Protein AF-A0A9E2CIG2-F1 (afdb_monomer)

Solvent-accessible surface area (backbone atoms only — not comparable to full-atom values): 6298 Å² total; per-residue (Å²): 134,86,91,86,83,90,80,91,80,86,85,76,89,77,95,77,84,83,84,88,77,95,77,79,74,77,74,71,81,78,76,72,82,80,77,86,50,69,74,60,50,52,54,52,50,51,53,49,52,42,46,75,70,67,49,50,54,59,60,56,21,49,50,45,29,73,70,66,50,57,43,99,84,65,40,69,65,56,49,39,67,57,52,48,53,56,60,54,60,63,73,81,106

Foldseek 3Di:
DDDDDDDDDDDDDDDDDDDDDPPPPPPDPPPDDDDDDPVVVVLLVVLVVCVVVVDQLVRSQVVCLVVQNADPVRHSGGDSVNSVVSVVVVVVD

pLDDT: mean 74.24, std 19.02, range [39.5, 94.62]

Structure (mmCIF, N/CA/C/O backbone):
data_AF-A0A9E2CIG2-F1
#
_entry.id   AF-A0A9E2CIG2-F1
#
loop_
_atom_site.group_PDB
_atom_site.id
_atom_site.type_symbol
_atom_site.label_atom_id
_atom_site.label_alt_id
_atom_site.label_comp_id
_atom_site.label_asym_id
_atom_site.label_entity_id
_atom_site.label_seq_id
_atom_site.pdbx_PDB_ins_code
_atom_site.Cartn_x
_atom_site.Cartn_y
_atom_site.Cartn_z
_atom_site.occupancy
_atom_site.B_iso_or_equiv
_atom_site.auth_seq_id
_atom_site.auth_comp_id
_atom_site.auth_asym_id
_atom_site.auth_atom_id
_atom_site.pdbx_PDB_model_num
ATOM 1 N N . MET A 1 1 ? -23.425 19.046 -28.780 1.00 39.50 1 MET A N 1
ATOM 2 C CA . MET A 1 1 ? -24.441 19.790 -29.561 1.00 39.50 1 MET A CA 1
ATOM 3 C C . MET A 1 1 ? -23.730 20.309 -30.807 1.00 39.50 1 MET A C 1
ATOM 5 O O . MET A 1 1 ? -22.763 21.031 -30.640 1.00 39.50 1 MET A O 1
ATOM 9 N N . CYS A 1 2 ? -23.871 19.635 -31.959 1.00 42.84 2 CYS A N 1
ATOM 10 C CA . CYS A 1 2 ? -24.789 19.993 -33.068 1.00 42.84 2 CYS A CA 1
ATOM 11 C C . CYS A 1 2 ? -24.495 21.416 -33.594 1.00 42.84 2 CYS A C 1
ATOM 13 O O . CYS A 1 2 ? -24.550 22.354 -32.816 1.00 42.84 2 CYS A O 1
ATOM 15 N N . CYS A 1 3 ? -24.107 21.610 -34.858 1.00 40.31 3 CYS A N 1
ATOM 16 C CA . CYS A 1 3 ? -25.055 21.608 -35.976 1.00 40.31 3 CYS A CA 1
ATOM 17 C C . CYS A 1 3 ? -24.510 21.018 -37.287 1.00 40.31 3 CYS A C 1
ATOM 19 O O . CYS A 1 3 ? -23.367 21.225 -37.680 1.00 40.31 3 CYS A O 1
ATOM 21 N N . GLN A 1 4 ? -25.426 20.345 -37.976 1.00 55.03 4 GLN A N 1
ATOM 22 C CA . GLN A 1 4 ? -25.335 19.763 -39.307 1.00 55.03 4 GLN A CA 1
ATOM 23 C C . GLN A 1 4 ? -26.317 20.493 -40.239 1.00 55.03 4 GLN A C 1
ATOM 25 O O . GLN A 1 4 ? -27.462 20.685 -39.837 1.00 55.03 4 GLN A O 1
ATOM 30 N N . ARG A 1 5 ? -25.910 20.827 -41.475 1.00 48.31 5 ARG A N 1
ATOM 31 C CA . ARG A 1 5 ? -26.739 20.918 -42.714 1.00 48.31 5 ARG A CA 1
ATOM 32 C C . ARG A 1 5 ? -25.774 21.264 -43.871 1.00 48.31 5 ARG A C 1
ATOM 34 O O . ARG A 1 5 ? -25.079 22.260 -43.758 1.00 48.31 5 ARG A O 1
ATOM 41 N N . SER A 1 6 ? -25.467 20.417 -44.861 1.00 51.69 6 SER A N 1
ATOM 42 C CA . SER A 1 6 ? -26.252 19.837 -45.976 1.00 51.69 6 SER A CA 1
ATOM 43 C C . SER A 1 6 ? -26.775 20.847 -47.006 1.00 51.69 6 SER A C 1
ATOM 45 O O . SER A 1 6 ? -27.776 21.503 -46.745 1.00 51.69 6 SER A O 1
ATOM 47 N N . ALA A 1 7 ? -26.185 20.847 -48.207 1.00 40.47 7 ALA A N 1
ATOM 48 C CA . ALA A 1 7 ? -26.855 21.049 -49.499 1.00 40.47 7 ALA A CA 1
ATOM 49 C C . ALA A 1 7 ? -25.932 20.496 -50.603 1.00 40.47 7 ALA A C 1
ATOM 51 O O . ALA A 1 7 ? -24.718 20.655 -50.517 1.00 40.47 7 ALA A O 1
ATOM 52 N N . GLY A 1 8 ? -26.496 19.738 -51.543 1.00 47.28 8 GLY A N 1
ATOM 53 C CA . GLY A 1 8 ? -25.749 18.885 -52.464 1.00 47.28 8 GLY A CA 1
ATOM 54 C C . GLY A 1 8 ? -24.897 19.628 -53.490 1.00 47.28 8 GLY A C 1
ATOM 55 O O . GLY A 1 8 ? -25.262 20.703 -53.945 1.00 47.28 8 GLY A O 1
ATOM 56 N N . ASP A 1 9 ? -23.805 18.982 -53.892 1.00 49.62 9 ASP A N 1
ATOM 57 C CA . ASP A 1 9 ? -23.156 19.231 -55.173 1.00 49.62 9 ASP A CA 1
A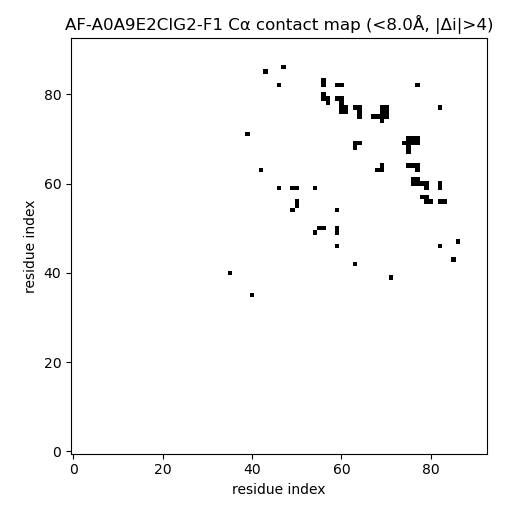TOM 58 C C . ASP A 1 9 ? -22.610 17.903 -55.718 1.00 49.62 9 ASP A C 1
ATOM 60 O O . ASP A 1 9 ? -21.865 17.163 -55.067 1.00 49.62 9 ASP A O 1
ATOM 64 N N . THR A 1 10 ? -23.118 17.538 -56.887 1.00 51.00 10 THR A N 1
ATOM 65 C CA . THR A 1 10 ? -22.777 16.348 -57.660 1.00 51.00 10 THR A CA 1
ATOM 66 C C . THR A 1 10 ? -21.413 16.511 -58.320 1.00 51.00 10 THR A C 1
ATOM 68 O O . THR A 1 10 ? -21.264 17.351 -59.192 1.00 51.00 10 THR A O 1
ATOM 71 N N . ARG A 1 11 ? -20.480 15.603 -57.999 1.00 50.38 11 ARG A N 1
ATOM 72 C CA . ARG A 1 11 ? -19.306 15.211 -58.809 1.00 50.38 11 ARG A CA 1
ATOM 73 C C . ARG A 1 11 ? -18.524 16.353 -59.491 1.00 50.38 11 ARG A C 1
ATOM 75 O O . ARG A 1 11 ? -18.796 16.687 -60.637 1.00 50.38 11 ARG A O 1
ATOM 82 N N . SER A 1 12 ? -17.374 16.704 -58.920 1.00 43.16 12 SER A N 1
ATOM 83 C CA . SER A 1 12 ? -16.123 16.795 -59.692 1.00 43.16 12 SER A CA 1
ATOM 84 C C . SER A 1 12 ? -14.936 16.724 -58.710 1.00 43.16 12 SER A C 1
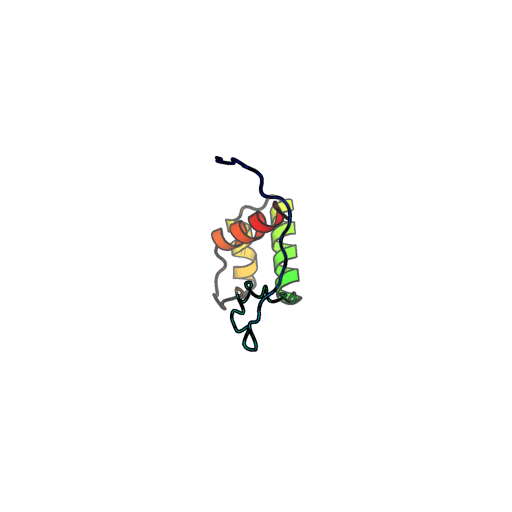ATOM 86 O O . SER A 1 12 ? -14.848 17.544 -57.809 1.00 43.16 12 SER A O 1
ATOM 88 N N . THR A 1 13 ? -14.120 15.660 -58.640 1.00 48.19 13 THR A N 1
ATOM 89 C CA . THR A 1 13 ? -12.945 15.452 -59.513 1.00 48.19 13 THR A CA 1
ATOM 90 C C . THR A 1 13 ? -12.090 16.741 -59.574 1.00 48.19 13 THR A C 1
ATOM 92 O O . THR A 1 13 ? -12.582 17.772 -59.996 1.00 48.19 13 THR A O 1
ATOM 95 N N . CYS A 1 14 ? -10.823 16.829 -59.172 1.00 39.91 14 CYS A N 1
ATOM 96 C CA . CYS A 1 14 ? -9.778 15.841 -58.962 1.00 39.91 14 CYS A CA 1
ATOM 97 C C . CYS A 1 14 ? -8.723 16.378 -57.982 1.00 39.91 14 CYS A C 1
ATOM 99 O O . CYS A 1 14 ? -8.416 17.570 -57.924 1.00 39.91 14 CYS A O 1
ATOM 101 N N . PHE A 1 15 ? -8.136 15.422 -57.271 1.00 48.56 15 PHE A N 1
ATOM 102 C CA . PHE A 1 15 ? -6.936 15.481 -56.448 1.00 48.56 15 PHE A CA 1
ATOM 103 C C . PHE A 1 15 ? -5.808 16.272 -57.143 1.00 48.56 15 PHE A C 1
ATOM 105 O O . PHE A 1 15 ? -5.076 15.739 -57.975 1.00 48.56 15 PHE A O 1
ATOM 112 N N . SER A 1 16 ? -5.678 17.559 -56.822 1.00 44.03 16 SER A N 1
ATOM 113 C CA . SER A 1 16 ? -4.618 18.415 -57.356 1.00 44.03 16 SER A CA 1
ATOM 114 C C . SER A 1 16 ? -3.536 18.600 -56.298 1.00 44.03 16 SER A C 1
ATOM 116 O O . SER A 1 16 ? -3.687 19.375 -55.365 1.00 44.03 16 SER A O 1
ATOM 118 N N . ALA A 1 17 ? -2.465 17.828 -56.478 1.00 47.22 17 ALA A N 1
ATOM 119 C CA . ALA A 1 17 ? -1.076 18.143 -56.156 1.00 47.22 17 ALA A CA 1
ATOM 120 C C . ALA A 1 17 ? -0.750 18.820 -54.805 1.00 47.22 17 ALA A C 1
ATOM 122 O O . ALA A 1 17 ? -0.785 20.039 -54.675 1.00 47.22 17 ALA A O 1
ATOM 123 N N . ALA A 1 18 ? -0.178 18.038 -53.885 1.00 44.25 18 ALA A N 1
ATOM 124 C CA . ALA A 1 18 ? 0.847 18.538 -52.971 1.00 44.25 18 ALA A CA 1
ATOM 125 C C . ALA A 1 18 ? 1.937 17.471 -52.780 1.00 44.25 18 ALA A C 1
AT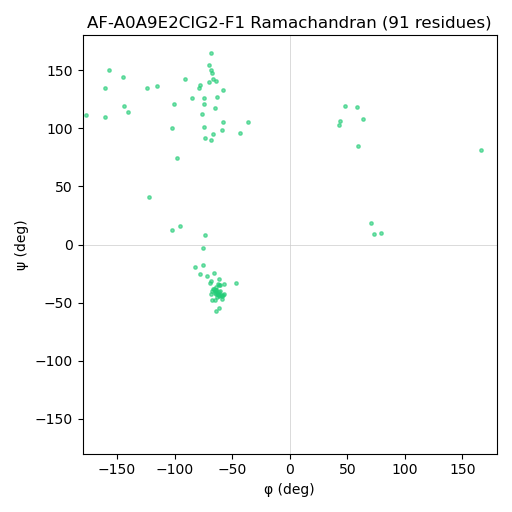OM 127 O O . ALA A 1 18 ? 1.693 16.377 -52.275 1.00 44.25 18 ALA A O 1
ATOM 128 N N . ARG A 1 19 ? 3.153 17.778 -53.248 1.00 48.12 19 ARG A N 1
ATOM 129 C CA . ARG A 1 19 ? 4.370 17.017 -52.952 1.00 48.12 19 ARG A CA 1
ATOM 130 C C . ARG A 1 19 ? 4.853 17.378 -51.548 1.00 48.12 19 ARG A C 1
ATOM 132 O O . ARG A 1 19 ? 5.008 18.554 -51.251 1.00 48.12 19 ARG A O 1
ATOM 139 N N . ARG A 1 20 ? 5.254 16.339 -50.811 1.00 51.34 20 ARG A N 1
ATOM 140 C CA . ARG A 1 20 ? 6.457 16.292 -49.962 1.00 51.34 20 ARG A CA 1
ATOM 141 C C . ARG A 1 20 ? 6.517 17.340 -48.841 1.00 51.34 20 ARG A C 1
ATOM 143 O O . ARG A 1 20 ? 7.202 18.344 -48.980 1.00 51.34 20 ARG A O 1
ATOM 150 N N . LEU A 1 21 ? 5.892 17.015 -47.708 1.00 48.03 21 LEU A N 1
ATOM 151 C CA . LEU A 1 21 ? 6.507 16.900 -46.370 1.00 48.03 21 LEU A CA 1
ATOM 152 C C . LEU A 1 21 ? 5.383 16.856 -45.326 1.00 48.03 21 LEU A C 1
ATOM 154 O O . LEU A 1 21 ? 5.063 17.851 -44.680 1.00 48.03 21 LEU A O 1
ATOM 158 N N . ASP A 1 22 ? 4.801 15.672 -45.144 1.00 51.50 22 ASP A N 1
ATOM 159 C CA . ASP A 1 22 ? 4.036 15.362 -43.940 1.00 51.50 22 ASP A CA 1
ATOM 160 C C . ASP A 1 22 ? 5.003 15.294 -42.752 1.00 51.50 22 ASP A C 1
ATOM 162 O O . ASP A 1 22 ? 5.578 14.255 -42.436 1.00 51.50 22 ASP A O 1
ATOM 166 N N . LEU A 1 23 ? 5.220 16.434 -42.101 1.00 56.84 23 LEU A N 1
ATOM 167 C CA . LEU A 1 23 ? 5.859 16.517 -40.786 1.00 56.84 23 LEU A CA 1
ATOM 168 C C . LEU A 1 23 ? 4.935 17.220 -39.787 1.00 56.84 23 LEU A C 1
ATOM 170 O O . LEU A 1 23 ? 5.375 17.978 -38.933 1.00 56.84 23 LEU A O 1
ATOM 174 N N . PHE A 1 24 ? 3.643 16.902 -39.842 1.00 50.03 24 PHE A N 1
ATOM 175 C CA . PHE A 1 24 ? 2.789 16.955 -38.659 1.00 50.03 24 PHE A CA 1
ATOM 176 C C . PHE A 1 24 ? 2.677 15.549 -38.076 1.00 50.03 24 PHE A C 1
ATOM 178 O O . PHE A 1 24 ? 1.652 14.879 -38.165 1.00 50.03 24 PHE A O 1
ATOM 185 N N . HIS A 1 25 ? 3.752 15.101 -37.428 1.00 59.91 25 HIS A N 1
ATOM 186 C CA . HIS A 1 25 ? 3.607 14.066 -36.415 1.00 59.91 25 HIS A CA 1
ATOM 187 C C . HIS A 1 25 ? 2.974 14.726 -35.189 1.00 59.91 25 HIS A C 1
ATOM 189 O O . HIS A 1 25 ? 3.668 15.245 -34.316 1.00 59.91 25 HIS A O 1
ATOM 195 N N . CYS A 1 26 ? 1.644 14.696 -35.101 1.00 49.66 26 CYS A N 1
ATOM 196 C CA . CYS A 1 26 ? 1.022 14.648 -33.787 1.00 49.66 26 CYS A CA 1
ATOM 197 C C . CYS A 1 26 ? 1.593 13.388 -33.129 1.00 49.66 26 CYS A C 1
ATOM 199 O O . CYS A 1 26 ? 1.291 12.288 -33.576 1.00 49.66 26 CYS A O 1
ATOM 201 N N . VAL A 1 27 ? 2.512 13.526 -32.170 1.00 59.56 27 VAL A N 1
ATOM 202 C CA . VAL A 1 27 ? 2.992 12.387 -31.385 1.00 59.56 27 VAL A CA 1
ATOM 203 C C . VAL A 1 27 ? 1.858 12.065 -30.411 1.00 59.56 27 VAL A C 1
ATOM 205 O O . VAL A 1 27 ? 1.713 12.797 -29.428 1.00 59.56 27 VAL A O 1
ATOM 208 N N . PRO A 1 28 ? 1.019 11.031 -30.641 1.00 60.22 28 PRO A N 1
ATOM 209 C CA . PRO A 1 28 ? 0.129 10.580 -29.590 1.00 60.22 28 PRO A CA 1
ATOM 210 C C . PRO A 1 28 ? 1.015 10.197 -28.411 1.00 60.22 28 PRO A C 1
ATOM 212 O O . PRO A 1 28 ? 2.046 9.544 -28.590 1.00 60.22 28 PRO A O 1
ATOM 215 N N . ASN A 1 29 ? 0.637 10.671 -27.226 1.00 63.03 29 ASN A N 1
ATOM 216 C CA . ASN A 1 29 ? 1.281 10.375 -25.954 1.00 63.03 29 ASN A CA 1
ATOM 217 C C . ASN A 1 29 ? 1.760 8.912 -25.944 1.00 63.03 29 ASN A C 1
ATOM 219 O O . ASN A 1 29 ? 0.940 7.991 -25.890 1.00 63.03 29 ASN A O 1
ATOM 223 N N . ARG A 1 30 ? 3.077 8.697 -26.088 1.00 60.53 30 ARG A N 1
ATOM 224 C CA . ARG A 1 30 ? 3.669 7.359 -26.054 1.00 60.53 30 ARG A CA 1
ATOM 225 C C . ARG A 1 30 ? 3.482 6.856 -24.634 1.00 60.53 30 ARG A C 1
ATOM 227 O O . ARG A 1 30 ? 4.287 7.158 -23.759 1.00 60.53 30 ARG A O 1
ATOM 234 N N . ARG A 1 31 ? 2.407 6.102 -24.404 1.00 66.25 31 ARG A N 1
ATOM 235 C CA . ARG A 1 31 ? 2.258 5.282 -23.206 1.00 66.25 31 ARG A CA 1
ATOM 236 C C . ARG A 1 31 ? 3.437 4.317 -23.212 1.00 66.25 31 ARG A C 1
ATOM 238 O O . ARG A 1 31 ? 3.434 3.343 -23.957 1.00 66.25 31 ARG A O 1
ATOM 245 N N . ALA A 1 32 ? 4.479 4.641 -22.458 1.00 74.25 32 ALA A N 1
ATOM 246 C CA . ALA A 1 32 ? 5.548 3.696 -22.210 1.00 74.25 32 ALA A CA 1
ATOM 247 C C . ALA A 1 32 ? 4.938 2.515 -21.448 1.00 74.25 32 ALA A C 1
ATOM 249 O O . ALA A 1 32 ? 4.254 2.714 -20.440 1.00 74.25 32 ALA A O 1
ATOM 250 N N . THR A 1 33 ? 5.149 1.298 -21.945 1.00 78.75 33 THR A N 1
ATOM 251 C CA . THR A 1 33 ? 4.758 0.085 -21.228 1.00 78.75 33 THR A CA 1
ATOM 252 C C . THR A 1 33 ? 5.588 0.005 -19.953 1.00 78.75 33 THR A C 1
ATOM 254 O O . THR A 1 33 ? 6.815 -0.057 -20.010 1.00 78.75 33 THR A O 1
ATOM 257 N N . LEU A 1 34 ? 4.927 0.047 -18.798 1.00 81.88 34 LEU A N 1
ATOM 258 C CA . LEU A 1 34 ? 5.597 -0.150 -17.518 1.00 81.88 34 LEU A CA 1
ATOM 259 C C . LEU A 1 34 ? 5.925 -1.635 -17.363 1.00 81.88 34 LEU A C 1
ATOM 261 O O . LEU A 1 34 ? 5.037 -2.478 -17.475 1.00 81.88 34 LEU A O 1
ATOM 265 N N . ILE A 1 35 ? 7.193 -1.941 -17.096 1.00 86.56 35 ILE A N 1
ATOM 266 C CA . ILE A 1 35 ? 7.622 -3.292 -16.736 1.00 86.56 35 ILE A CA 1
ATOM 267 C C . ILE A 1 35 ? 7.400 -3.453 -15.225 1.00 86.56 35 ILE A C 1
ATOM 269 O O . ILE A 1 35 ? 7.868 -2.599 -14.463 1.00 86.56 35 ILE A O 1
ATOM 273 N N . PRO A 1 36 ? 6.669 -4.488 -14.774 1.00 86.38 36 PRO A N 1
ATOM 274 C CA . PRO A 1 36 ? 6.479 -4.738 -13.352 1.00 86.38 36 PRO A CA 1
ATOM 275 C C . PRO A 1 36 ? 7.817 -5.069 -12.683 1.00 86.38 36 PRO A C 1
ATOM 277 O O . PRO A 1 36 ? 8.657 -5.765 -13.245 1.00 86.38 36 PRO A O 1
ATOM 280 N N . ASN A 1 37 ? 8.008 -4.556 -11.471 1.00 89.44 37 ASN A N 1
ATOM 281 C CA . ASN A 1 37 ? 9.145 -4.886 -10.622 1.00 89.44 37 ASN A CA 1
ATOM 282 C C . ASN A 1 37 ? 8.703 -5.909 -9.571 1.00 89.44 37 ASN A C 1
ATOM 284 O O . ASN A 1 37 ? 7.815 -5.601 -8.777 1.00 89.44 37 ASN A O 1
ATOM 288 N N . ASP A 1 38 ? 9.331 -7.084 -9.544 1.00 89.06 38 ASP A N 1
ATOM 289 C CA . ASP A 1 38 ? 8.926 -8.195 -8.671 1.00 89.06 38 ASP A CA 1
ATOM 290 C C . ASP A 1 38 ? 8.919 -7.820 -7.184 1.00 89.06 38 ASP A C 1
ATOM 292 O O . ASP A 1 38 ? 7.959 -8.118 -6.474 1.00 89.06 38 ASP A O 1
ATOM 296 N N . ALA A 1 39 ? 9.937 -7.096 -6.709 1.00 86.62 39 ALA A N 1
ATOM 297 C CA . ALA A 1 39 ? 10.008 -6.665 -5.315 1.00 86.62 39 ALA A CA 1
ATOM 298 C C . ALA A 1 39 ? 8.871 -5.690 -4.965 1.00 86.62 39 ALA A C 1
ATOM 300 O O . ALA A 1 39 ? 8.245 -5.813 -3.911 1.00 86.62 39 ALA A O 1
ATOM 301 N N . GLU A 1 40 ? 8.556 -4.750 -5.862 1.00 87.88 40 GLU A N 1
ATOM 302 C CA . GLU A 1 40 ? 7.413 -3.850 -5.678 1.00 87.88 40 GLU A CA 1
ATOM 303 C C . GLU A 1 40 ? 6.078 -4.612 -5.725 1.00 87.88 40 GLU A C 1
ATOM 305 O O . GLU A 1 40 ? 5.180 -4.309 -4.938 1.00 87.88 40 GLU A O 1
ATOM 310 N N . GLN A 1 41 ? 5.942 -5.616 -6.601 1.00 90.25 41 GLN A N 1
ATOM 311 C CA . GLN A 1 41 ? 4.723 -6.426 -6.709 1.00 90.25 41 GLN A CA 1
ATOM 312 C C . GLN A 1 41 ? 4.448 -7.239 -5.440 1.00 90.25 41 GLN A C 1
ATOM 314 O O . GLN A 1 41 ? 3.295 -7.299 -5.012 1.00 90.25 41 GLN A O 1
ATOM 319 N N . VAL A 1 42 ? 5.480 -7.798 -4.798 1.00 90.94 42 VAL A N 1
ATOM 320 C CA . VAL A 1 42 ? 5.337 -8.502 -3.510 1.00 90.94 42 VAL A CA 1
ATOM 321 C C . VAL A 1 42 ? 4.765 -7.565 -2.444 1.00 90.94 42 VAL A C 1
ATOM 323 O O . VAL A 1 42 ? 3.776 -7.892 -1.792 1.00 90.94 42 VAL A O 1
ATOM 326 N N . ILE A 1 43 ? 5.305 -6.349 -2.330 1.00 90.00 43 ILE A N 1
ATOM 327 C CA . ILE A 1 43 ? 4.832 -5.365 -1.345 1.00 90.00 43 ILE A CA 1
ATOM 328 C C . ILE A 1 43 ? 3.383 -4.946 -1.636 1.00 90.00 43 ILE A C 1
ATOM 330 O O . ILE A 1 43 ? 2.577 -4.777 -0.719 1.00 90.00 43 ILE A O 1
ATOM 334 N N . ILE A 1 44 ? 3.026 -4.780 -2.913 1.00 90.19 44 ILE A N 1
ATOM 335 C CA . ILE A 1 44 ? 1.652 -4.460 -3.321 1.00 90.19 44 ILE A CA 1
ATOM 336 C C . ILE A 1 44 ? 0.700 -5.606 -2.949 1.00 90.19 44 ILE A C 1
ATOM 338 O O . ILE A 1 44 ? -0.388 -5.342 -2.431 1.00 90.19 44 ILE A O 1
ATOM 342 N N . ALA A 1 45 ? 1.101 -6.862 -3.164 1.00 91.50 45 ALA A N 1
ATOM 343 C CA . ALA A 1 45 ? 0.319 -8.031 -2.771 1.00 91.50 45 ALA A CA 1
ATOM 344 C C . ALA A 1 45 ? 0.105 -8.083 -1.248 1.00 91.50 45 ALA A C 1
ATOM 346 O O . ALA A 1 45 ? -1.028 -8.260 -0.795 1.00 91.50 45 ALA A O 1
ATOM 347 N N . ASP A 1 46 ? 1.144 -7.814 -0.457 1.00 91.75 46 ASP A N 1
ATOM 348 C CA . ASP A 1 46 ? 1.051 -7.761 1.005 1.00 91.75 46 ASP A CA 1
ATOM 349 C C . ASP A 1 46 ? 0.109 -6.650 1.488 1.00 91.75 46 ASP A C 1
ATOM 351 O O . ASP A 1 46 ? -0.719 -6.860 2.380 1.00 91.75 46 ASP A O 1
ATOM 355 N N . ILE A 1 47 ? 0.177 -5.463 0.877 1.00 91.50 47 ILE A N 1
ATOM 356 C CA . ILE A 1 47 ? -0.734 -4.343 1.162 1.00 91.50 47 ILE A CA 1
ATOM 357 C C . ILE A 1 47 ? -2.192 -4.747 0.916 1.00 91.50 47 ILE A C 1
ATOM 359 O O . ILE A 1 47 ? -3.062 -4.456 1.745 1.00 91.50 47 ILE A O 1
ATOM 363 N N . LYS A 1 48 ? -2.458 -5.445 -0.193 1.00 90.94 48 LYS A N 1
ATOM 364 C CA . LYS A 1 48 ? -3.793 -5.952 -0.537 1.00 90.94 48 LYS A CA 1
ATOM 365 C C . LYS A 1 48 ? -4.267 -7.004 0.462 1.00 90.94 48 LYS A C 1
ATOM 367 O O . LYS A 1 48 ? -5.374 -6.881 0.985 1.00 90.94 48 LYS A O 1
ATOM 372 N N . ALA A 1 49 ? -3.423 -7.981 0.792 1.00 92.06 49 ALA A N 1
ATOM 373 C CA . ALA A 1 49 ? -3.740 -9.025 1.764 1.00 92.06 49 ALA A CA 1
ATOM 374 C C . ALA A 1 49 ? -4.060 -8.43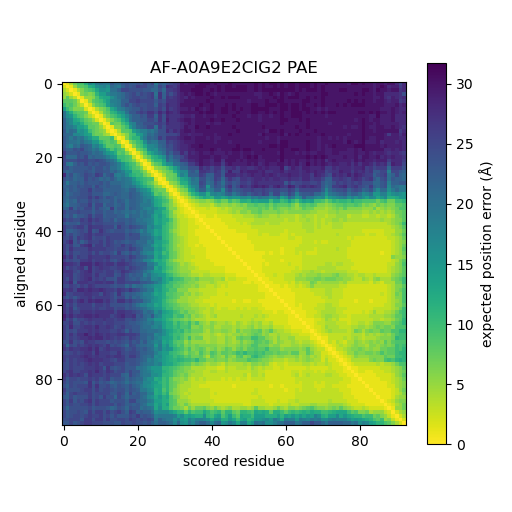5 3.147 1.00 92.06 49 ALA A C 1
ATOM 376 O O . ALA A 1 49 ? -5.055 -8.790 3.780 1.00 92.06 49 ALA A O 1
ATOM 377 N N . MET A 1 50 ? -3.273 -7.454 3.595 1.00 92.12 50 MET A N 1
ATOM 378 C CA . MET A 1 50 ? -3.527 -6.754 4.852 1.00 92.12 50 MET A CA 1
ATOM 379 C C . MET A 1 50 ? -4.844 -5.973 4.844 1.00 92.12 50 MET A C 1
ATOM 381 O O . MET A 1 50 ? -5.529 -5.926 5.869 1.00 92.12 50 MET A O 1
ATOM 385 N N . ARG A 1 51 ? -5.216 -5.369 3.709 1.00 92.56 51 ARG A N 1
ATOM 386 C CA . ARG A 1 51 ? -6.505 -4.685 3.567 1.00 92.56 51 ARG A CA 1
ATOM 387 C C . ARG A 1 51 ? -7.675 -5.666 3.593 1.00 92.56 51 ARG A C 1
ATOM 389 O O . ARG A 1 51 ? -8.660 -5.381 4.268 1.00 92.56 51 ARG A O 1
ATOM 396 N N . ALA A 1 52 ? -7.556 -6.801 2.906 1.00 90.31 52 ALA A N 1
ATOM 397 C CA . ALA A 1 52 ? -8.557 -7.866 2.928 1.00 90.31 52 ALA A CA 1
ATOM 398 C C . ALA A 1 52 ? -8.753 -8.435 4.345 1.00 90.31 52 ALA A C 1
ATOM 400 O O . ALA A 1 52 ? -9.876 -8.704 4.753 1.00 90.31 52 ALA A O 1
ATOM 401 N N . GLY A 1 53 ? -7.679 -8.507 5.138 1.00 90.38 53 GLY A N 1
ATOM 402 C CA . GLY A 1 53 ? -7.726 -8.857 6.561 1.00 90.38 53 GLY A CA 1
ATOM 403 C C . GLY A 1 53 ? -8.272 -7.762 7.491 1.00 90.38 53 GLY A C 1
ATOM 404 O O . GLY A 1 53 ? -8.153 -7.894 8.706 1.00 90.38 53 GLY A O 1
ATOM 405 N N . GLY A 1 54 ? -8.813 -6.659 6.961 1.00 93.31 54 GLY A N 1
ATOM 406 C CA . GLY A 1 54 ? -9.455 -5.602 7.749 1.00 93.31 54 GLY A CA 1
ATOM 407 C C . GLY A 1 54 ? -8.499 -4.621 8.435 1.00 93.31 54 GLY A C 1
ATOM 408 O O . GLY A 1 54 ? -8.938 -3.806 9.249 1.00 93.31 54 GLY A O 1
ATOM 409 N N . LYS A 1 55 ? -7.193 -4.642 8.123 1.00 91.44 55 LYS A N 1
ATOM 410 C CA . LYS A 1 55 ? -6.253 -3.679 8.716 1.00 91.44 55 LYS A CA 1
ATOM 411 C C . LYS A 1 55 ? -6.553 -2.254 8.240 1.00 91.44 55 LYS A C 1
ATOM 413 O O . LYS A 1 55 ? -6.879 -1.996 7.078 1.00 91.44 55 LYS A O 1
ATOM 418 N N . THR A 1 56 ? -6.391 -1.293 9.147 1.00 94.62 56 THR A N 1
ATOM 419 C CA . THR A 1 56 ? -6.541 0.132 8.825 1.00 94.62 56 THR A CA 1
ATOM 420 C C . THR A 1 56 ? -5.389 0.616 7.942 1.00 94.62 56 THR A C 1
ATOM 422 O O . THR A 1 56 ? -4.279 0.091 8.002 1.00 94.62 56 THR A O 1
ATOM 425 N N . LEU A 1 57 ? -5.614 1.670 7.149 1.00 92.00 57 LEU A N 1
ATOM 426 C CA . LEU A 1 57 ? -4.588 2.232 6.252 1.00 92.00 57 LEU A CA 1
ATOM 427 C C . LEU A 1 57 ? -3.313 2.651 6.999 1.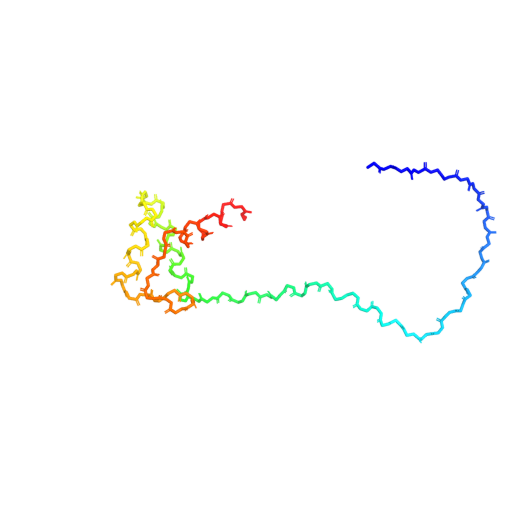00 92.00 57 LEU A C 1
ATOM 429 O O . LEU A 1 57 ? -2.210 2.521 6.473 1.00 92.00 57 LEU A O 1
ATOM 433 N N . LYS A 1 58 ? -3.464 3.134 8.239 1.00 92.75 58 LYS A N 1
ATOM 434 C CA . LYS A 1 58 ? -2.341 3.496 9.109 1.00 92.75 58 LYS A CA 1
ATOM 435 C C . LYS A 1 58 ? -1.539 2.263 9.527 1.00 92.75 58 LYS A C 1
ATOM 437 O O . LYS A 1 58 ? -0.325 2.265 9.361 1.00 92.75 58 LYS A O 1
ATOM 442 N N . ALA A 1 59 ? -2.212 1.205 9.985 1.00 91.12 59 ALA A N 1
ATOM 443 C CA . ALA A 1 59 ? -1.553 -0.047 10.350 1.00 91.12 59 ALA A CA 1
ATOM 444 C C . ALA A 1 59 ? -0.822 -0.674 9.152 1.00 91.12 59 ALA A C 1
ATOM 446 O O . ALA A 1 59 ? 0.307 -1.131 9.295 1.00 91.12 59 ALA A O 1
ATOM 447 N N . ILE A 1 60 ? -1.434 -0.621 7.964 1.00 92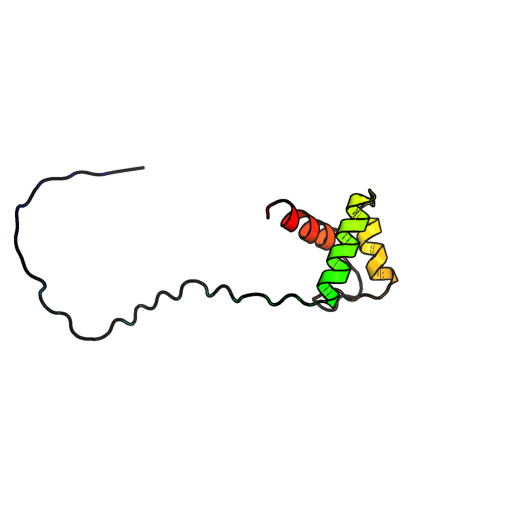.56 60 ILE A N 1
ATOM 448 C CA . ILE A 1 60 ? -0.819 -1.092 6.720 1.00 92.56 60 ILE A CA 1
ATOM 449 C C . ILE A 1 60 ? 0.434 -0.282 6.385 1.00 92.56 60 ILE A C 1
ATOM 451 O O . ILE A 1 60 ? 1.428 -0.877 6.012 1.00 92.56 60 ILE A O 1
ATOM 455 N N . ALA A 1 61 ? 0.428 1.046 6.530 1.00 90.88 61 ALA A N 1
ATOM 456 C CA . ALA A 1 61 ? 1.610 1.871 6.264 1.00 90.88 61 ALA A CA 1
ATOM 457 C C . ALA A 1 61 ? 2.733 1.665 7.300 1.00 90.88 61 ALA A C 1
ATOM 459 O O . ALA A 1 61 ? 3.921 1.735 6.972 1.00 90.88 61 ALA A O 1
ATOM 460 N N . ASP A 1 62 ? 2.378 1.398 8.555 1.00 90.69 62 ASP A N 1
ATOM 461 C CA . ASP A 1 62 ? 3.362 1.174 9.611 1.00 90.69 62 ASP A CA 1
ATOM 462 C C . ASP A 1 62 ? 4.084 -0.181 9.451 1.00 90.69 62 ASP A C 1
ATOM 464 O O . ASP A 1 62 ? 5.237 -0.287 9.863 1.00 90.69 62 ASP A O 1
ATOM 468 N N . THR A 1 63 ? 3.475 -1.196 8.822 1.00 88.75 63 THR A N 1
ATOM 469 C CA . THR A 1 63 ? 4.109 -2.516 8.619 1.00 88.75 63 THR A CA 1
ATOM 470 C C . THR A 1 63 ? 5.358 -2.461 7.712 1.00 88.75 63 THR A C 1
ATOM 472 O O . THR A 1 63 ? 6.435 -2.779 8.220 1.00 88.75 63 THR A O 1
ATOM 475 N N . PRO A 1 64 ? 5.300 -1.977 6.453 1.00 85.12 64 PRO A N 1
ATOM 476 C CA . PRO A 1 64 ? 6.477 -1.826 5.592 1.00 85.12 64 PRO A CA 1
ATOM 477 C C . PRO A 1 64 ? 7.498 -0.842 6.163 1.00 85.12 64 PRO A C 1
ATOM 479 O O . PRO A 1 64 ? 8.701 -1.046 6.033 1.00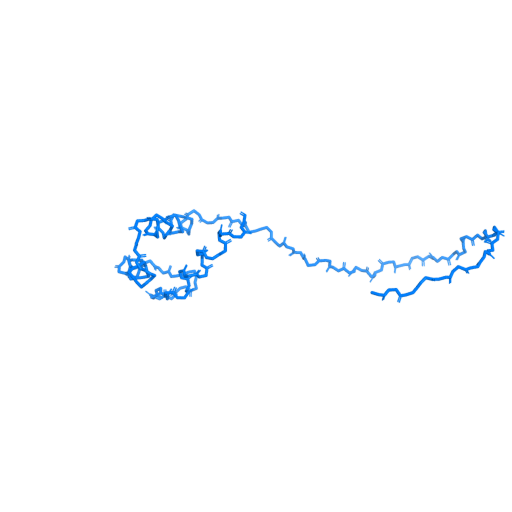 85.12 64 PRO A O 1
ATOM 482 N N . THR A 1 65 ? 7.027 0.208 6.851 1.00 87.88 65 THR A N 1
ATOM 483 C CA . THR A 1 65 ? 7.909 1.175 7.522 1.00 87.88 65 THR A CA 1
ATOM 484 C C . THR A 1 65 ? 8.750 0.493 8.605 1.00 87.88 65 THR A C 1
ATOM 486 O O . THR A 1 65 ? 9.953 0.721 8.681 1.00 87.88 65 THR A O 1
ATOM 489 N N . LYS A 1 66 ? 8.146 -0.373 9.430 1.00 85.31 66 LYS A N 1
ATOM 490 C CA . LYS A 1 66 ? 8.865 -1.135 10.465 1.00 85.31 66 LYS A CA 1
ATOM 491 C C . LYS A 1 66 ? 9.810 -2.181 9.881 1.00 85.31 66 LYS A C 1
ATOM 493 O O . LYS A 1 66 ? 10.839 -2.459 10.481 1.00 85.31 66 LYS A O 1
ATOM 498 N N . GLN A 1 67 ? 9.470 -2.739 8.724 1.00 82.75 67 GLN A N 1
ATOM 499 C CA . GLN A 1 67 ? 10.322 -3.681 7.997 1.00 82.75 67 GLN A CA 1
ATOM 500 C C . GLN A 1 67 ? 11.496 -2.994 7.278 1.00 82.75 67 GLN A C 1
ATOM 502 O O . GLN A 1 67 ? 12.321 -3.677 6.682 1.00 82.75 67 GLN A O 1
ATOM 507 N N . GLY A 1 68 ? 11.583 -1.658 7.323 1.00 84.19 68 GLY A N 1
ATOM 508 C CA . GLY A 1 68 ? 12.642 -0.903 6.655 1.00 84.19 68 GLY A CA 1
ATOM 509 C C . GLY A 1 68 ? 12.518 -0.900 5.131 1.00 84.19 68 GLY A C 1
ATOM 510 O O . GLY A 1 68 ? 13.491 -0.604 4.445 1.00 84.19 68 GLY A O 1
ATOM 511 N N . VAL A 1 69 ? 11.338 -1.224 4.592 1.00 83.38 69 VAL A N 1
ATOM 512 C CA . VAL A 1 69 ? 11.100 -1.272 3.148 1.00 83.38 69 VAL A CA 1
ATOM 513 C C . VAL A 1 69 ? 10.957 0.159 2.620 1.00 83.38 69 VAL A C 1
ATOM 515 O O . VAL A 1 69 ? 9.971 0.834 2.949 1.00 83.38 69 VAL A O 1
ATOM 518 N N . PRO A 1 70 ? 11.900 0.653 1.797 1.00 82.50 70 PRO A N 1
ATOM 519 C CA . PRO A 1 70 ? 11.805 1.994 1.247 1.00 82.50 70 PRO A CA 1
ATOM 520 C C . PRO A 1 70 ? 10.630 2.081 0.271 1.00 82.50 70 PRO A C 1
ATOM 522 O O . PRO A 1 70 ? 10.278 1.130 -0.425 1.00 82.50 70 PRO A O 1
ATOM 525 N N . THR A 1 71 ? 10.006 3.252 0.203 1.00 85.25 71 THR A N 1
ATOM 526 C CA . THR A 1 71 ? 9.028 3.531 -0.862 1.00 85.25 71 THR A CA 1
ATOM 527 C C . THR A 1 71 ? 9.728 3.620 -2.225 1.00 85.25 71 THR A C 1
ATOM 529 O O . THR A 1 71 ? 10.933 3.857 -2.281 1.00 85.25 71 THR A O 1
ATOM 532 N N . LYS A 1 72 ? 8.972 3.556 -3.331 1.00 79.56 72 LYS A N 1
ATOM 533 C CA . LYS A 1 72 ? 9.489 3.744 -4.705 1.00 79.56 72 LYS A CA 1
ATOM 534 C C . LYS A 1 72 ? 10.410 4.967 -4.878 1.00 79.56 72 LYS A C 1
ATOM 536 O O . LYS A 1 72 ? 11.353 4.933 -5.657 1.00 79.56 72 LYS A O 1
ATOM 541 N N . ASN A 1 73 ? 10.154 6.044 -4.134 1.00 81.25 73 ASN A N 1
ATOM 542 C CA . ASN A 1 73 ? 10.945 7.280 -4.187 1.00 81.25 73 ASN A CA 1
ATOM 543 C C . ASN A 1 73 ? 12.045 7.340 -3.106 1.00 81.25 73 ASN A C 1
ATOM 545 O O . ASN A 1 73 ? 12.514 8.425 -2.773 1.00 81.25 73 ASN A O 1
ATOM 549 N N . GLY A 1 74 ? 12.394 6.211 -2.483 1.00 81.06 74 GLY A N 1
ATOM 550 C CA . GLY A 1 74 ? 13.429 6.118 -1.451 1.00 81.06 74 GLY A CA 1
ATOM 551 C C . GLY A 1 74 ? 13.047 6.702 -0.089 1.00 81.06 74 GLY A C 1
ATOM 552 O O . GLY A 1 74 ? 13.902 6.828 0.783 1.00 81.06 74 GLY A O 1
ATOM 553 N N . LYS A 1 75 ? 11.779 7.079 0.139 1.00 83.38 75 LYS A N 1
ATOM 554 C CA . LYS A 1 75 ? 11.374 7.612 1.450 1.00 83.38 75 LYS A CA 1
ATOM 555 C C . LYS A 1 75 ? 11.387 6.510 2.517 1.00 83.38 75 LYS A C 1
ATOM 557 O O . LYS A 1 75 ? 10.875 5.423 2.231 1.00 83.38 75 LYS A O 1
ATOM 562 N N . PRO A 1 76 ? 11.854 6.819 3.743 1.00 80.31 76 PRO A N 1
ATOM 563 C CA . PRO A 1 76 ? 11.991 5.845 4.829 1.00 80.31 76 PRO A CA 1
ATOM 564 C C . PRO A 1 76 ? 10.660 5.461 5.488 1.00 80.31 76 PRO A C 1
ATOM 566 O O . PRO A 1 76 ? 10.581 4.454 6.179 1.00 80.31 76 PRO A O 1
ATOM 569 N N . ARG A 1 77 ? 9.602 6.263 5.299 1.00 86.44 77 ARG A N 1
ATOM 570 C CA . ARG A 1 77 ? 8.279 6.026 5.884 1.00 86.44 77 ARG A CA 1
ATOM 571 C C . ARG A 1 77 ? 7.207 5.980 4.806 1.00 86.44 77 ARG A C 1
ATOM 573 O O . ARG A 1 77 ? 7.132 6.865 3.952 1.00 86.44 77 ARG A O 1
ATOM 580 N N . TRP A 1 78 ? 6.330 4.989 4.911 1.00 90.56 78 TRP A N 1
ATOM 581 C CA . TRP A 1 78 ? 5.130 4.893 4.092 1.00 90.56 78 TRP A CA 1
ATOM 582 C C . TRP A 1 78 ? 4.043 5.826 4.626 1.00 90.56 78 TRP A C 1
ATOM 584 O O . TRP A 1 78 ? 3.779 5.896 5.829 1.00 90.56 78 TRP A O 1
ATOM 594 N N . SER A 1 79 ? 3.395 6.559 3.721 1.00 91.25 79 SER A N 1
ATOM 595 C CA . SER A 1 79 ? 2.231 7.373 4.070 1.00 91.25 79 SER A CA 1
ATOM 596 C C . SER A 1 79 ? 0.945 6.565 3.884 1.00 91.25 79 SER A C 1
ATOM 598 O O . SER A 1 79 ? 0.812 5.802 2.925 1.00 91.25 79 SER A O 1
ATOM 600 N N . HIS A 1 80 ? -0.032 6.758 4.772 1.00 91.25 80 HIS A N 1
ATOM 601 C CA . HIS A 1 80 ? -1.352 6.132 4.640 1.00 91.25 80 HIS A CA 1
ATOM 602 C C . HIS A 1 80 ? -2.068 6.576 3.351 1.00 91.25 80 HIS A C 1
ATOM 604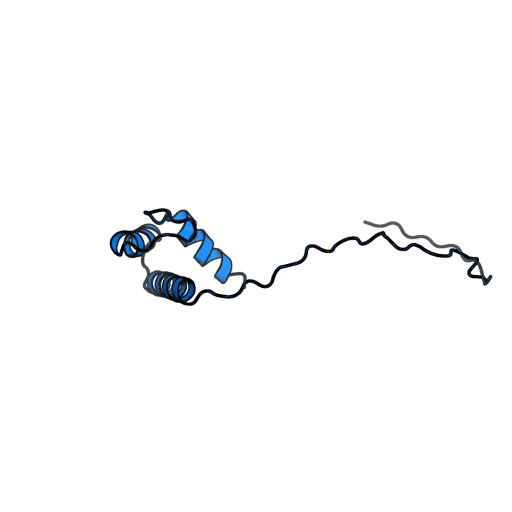 O O . HIS A 1 80 ? -2.819 5.799 2.766 1.00 91.25 80 HIS A O 1
ATOM 610 N N . SER A 1 81 ? -1.792 7.793 2.870 1.00 92.19 81 SER A N 1
ATOM 611 C CA . SER A 1 81 ? -2.303 8.316 1.600 1.00 92.19 81 SER A CA 1
ATOM 612 C C . SER A 1 81 ? -1.764 7.534 0.402 1.00 92.19 81 SER A C 1
ATOM 614 O O . SER A 1 81 ? -2.515 7.234 -0.521 1.00 92.19 81 SER A O 1
ATOM 616 N N . THR A 1 82 ? -0.486 7.146 0.429 1.00 91.12 82 THR A N 1
ATOM 617 C CA . THR A 1 82 ? 0.124 6.302 -0.611 1.00 91.12 82 THR A CA 1
ATOM 618 C C . THR A 1 82 ? -0.543 4.931 -0.656 1.00 91.12 82 THR A C 1
ATOM 620 O O . THR A 1 82 ? -0.915 4.469 -1.731 1.00 91.12 82 THR A O 1
ATOM 623 N N . VAL A 1 83 ? -0.767 4.312 0.507 1.00 91.12 83 VAL A N 1
ATOM 624 C CA . VAL A 1 83 ? -1.495 3.036 0.609 1.00 91.12 83 VAL A CA 1
ATOM 625 C C . VAL A 1 83 ? -2.912 3.171 0.044 1.00 91.12 83 VAL A C 1
ATOM 627 O O . VAL A 1 83 ? -3.342 2.333 -0.744 1.00 91.12 83 VAL A O 1
ATOM 630 N N . ALA A 1 84 ? -3.623 4.251 0.380 1.00 92.38 84 ALA A N 1
ATOM 631 C CA . ALA A 1 84 ? -4.957 4.513 -0.154 1.00 92.38 84 ALA A CA 1
ATOM 632 C C . ALA A 1 84 ? -4.961 4.666 -1.685 1.00 92.38 84 ALA A C 1
ATOM 634 O O . ALA A 1 84 ? -5.853 4.146 -2.348 1.00 92.38 84 ALA A O 1
ATOM 635 N N . GLN A 1 85 ? -3.962 5.346 -2.258 1.00 91.62 85 GLN A N 1
ATOM 636 C CA . GLN A 1 85 ? -3.842 5.507 -3.709 1.00 91.62 85 GLN A CA 1
ATOM 637 C C . GLN A 1 85 ? -3.566 4.190 -4.435 1.00 91.62 85 GLN A C 1
ATOM 639 O O . GLN A 1 85 ? -4.100 3.998 -5.524 1.00 91.62 85 GLN A O 1
ATOM 644 N N . ILE A 1 86 ? -2.746 3.307 -3.855 1.00 90.88 86 ILE A N 1
ATOM 645 C CA . ILE A 1 86 ? -2.492 1.969 -4.408 1.00 90.88 86 ILE A CA 1
ATOM 646 C C . ILE A 1 86 ? -3.811 1.196 -4.451 1.00 90.88 86 ILE A C 1
ATOM 648 O O . ILE A 1 86 ? -4.255 0.823 -5.528 1.00 90.88 86 ILE A O 1
ATOM 652 N N . LEU A 1 87 ? -4.493 1.087 -3.307 1.00 90.62 87 LEU A N 1
ATOM 653 C CA . LEU A 1 87 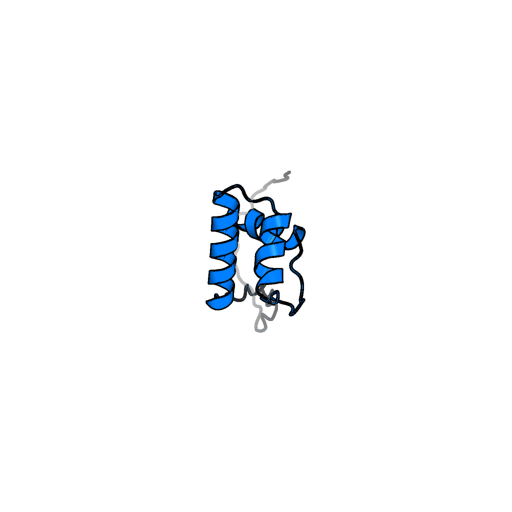? -5.751 0.344 -3.196 1.00 90.62 87 LEU A CA 1
ATOM 654 C C . LEU A 1 87 ? -6.868 0.904 -4.086 1.00 90.62 87 LEU A C 1
ATOM 656 O O . LEU A 1 87 ? -7.678 0.139 -4.593 1.00 90.62 87 LEU A O 1
ATOM 660 N N . ARG A 1 88 ? -6.930 2.228 -4.282 1.00 91.12 88 ARG A N 1
ATOM 661 C CA . ARG A 1 88 ? -7.953 2.851 -5.134 1.00 91.12 88 ARG A CA 1
ATOM 662 C C . ARG A 1 88 ? -7.777 2.487 -6.606 1.00 91.12 88 ARG A C 1
ATOM 664 O O . ARG A 1 88 ? -8.763 2.256 -7.283 1.00 91.12 88 ARG A O 1
ATOM 671 N N . ARG A 1 89 ? -6.534 2.437 -7.097 1.00 84.56 89 ARG A N 1
ATOM 672 C CA . ARG A 1 89 ? -6.242 2.154 -8.514 1.00 84.56 89 ARG A CA 1
ATOM 673 C C . ARG A 1 89 ? -6.627 0.739 -8.936 1.00 84.56 89 ARG A C 1
ATOM 675 O O . ARG A 1 89 ? -6.858 0.529 -10.116 1.00 84.56 89 ARG A O 1
ATOM 682 N N . ASP A 1 90 ? -6.687 -0.194 -7.993 1.00 71.00 90 ASP A N 1
ATOM 683 C CA . ASP A 1 90 ? -7.061 -1.584 -8.260 1.00 71.00 90 ASP A CA 1
ATOM 684 C C . ASP A 1 90 ? -8.580 -1.814 -8.322 1.00 71.00 90 ASP A C 1
ATOM 686 O O . ASP A 1 90 ? -9.007 -2.828 -8.854 1.00 71.00 90 ASP A O 1
ATOM 690 N N . VAL A 1 91 ? -9.402 -0.918 -7.763 1.00 62.31 91 VAL A N 1
ATOM 691 C CA . VAL A 1 91 ? -10.873 -1.078 -7.761 1.00 62.31 91 VAL A CA 1
ATOM 692 C C . VAL A 1 91 ? -11.491 -0.704 -9.113 1.00 62.31 91 VAL A C 1
ATOM 694 O O . VAL A 1 91 ? -12.554 -1.210 -9.457 1.00 62.31 91 VAL A O 1
ATOM 697 N N . ASP A 1 92 ? -10.813 0.150 -9.880 1.00 45.66 92 ASP A N 1
ATOM 698 C CA . ASP A 1 92 ? -11.292 0.685 -11.159 1.00 45.66 92 ASP A CA 1
ATOM 699 C C . ASP A 1 92 ? -10.648 -0.010 -12.386 1.00 45.66 92 ASP A C 1
ATOM 701 O O . ASP A 1 92 ? -10.731 0.522 -13.497 1.00 45.66 92 ASP A O 1
ATOM 705 N N . ALA A 1 93 ? -9.954 -1.141 -12.184 1.00 47.66 93 ALA A N 1
ATOM 706 C CA . ALA A 1 93 ? -9.174 -1.862 -13.200 1.00 47.66 93 ALA A CA 1
ATOM 707 C C . ALA A 1 93 ? -9.869 -3.130 -13.715 1.00 47.66 93 ALA A C 1
ATOM 709 O O . ALA A 1 93 ? -10.492 -3.844 -12.897 1.00 47.66 93 ALA A O 1
#

Nearest PDB structures (foldseek):
  3jbn-assembly1_U  TM=5.369E-01  e=2.013E+00  Plasmodium falciparum 3D7

Mean predicted aligned error: 14.84 Å

Radius of gyration: 26.59 Å; Cα contacts (8 Å, |Δi|>4): 45; chains: 1; bounding box: 40×31×70 Å

Sequence (93 aa):
MCCQRSAGDTRSTCFSAARRLDLFHCVPNRRATLIPNDAEQVIIADIKAMRAGGKTLKAIADTPTKQGVPTKNGKPRWSHSTVAQILRRDVDA

Secondary structure (DSSP, 8-state):
-------------------S-----------PPPPPPHHHHHHHHHHHHHHHTT--HHHHHHHHHHTT---TT--SS--HHHHHHHHHHHHT-